Protein AF-A0A7Y0SJ26-F1 (afdb_monomer)

InterPro domains:
  IPR050389 LysR-type Transcriptional Regulators [PTHR30118] (1-77)

Solvent-accessible surface area (backbone atoms only — not comparable to full-atom values): 4965 Å² total; per-residue (Å²): 135,71,38,25,48,44,71,70,53,79,70,94,70,65,55,44,58,55,48,47,31,46,79,70,76,41,83,82,53,72,76,45,79,36,60,42,67,72,61,47,48,58,49,42,78,74,44,81,49,43,72,85,70,61,67,73,55,37,56,53,46,36,73,76,40,106,50,83,73,73,83,72,97,62,78,55,78,134

Radius of gyration: 12.16 Å; Cα contacts (8 Å, |Δi|>4): 86; chains: 1; bounding box: 26×22×31 Å

Organism: Vibrio parahaemol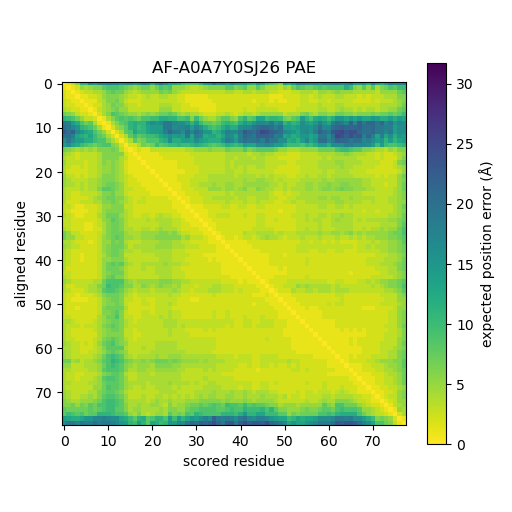yticus (NCBI:txid670)

Mean predicted aligned error: 4.71 Å

Secondary structure (DSSP, 8-state):
---EEEE-SSSS-THHHHHHHHHTT----EEEEESSHHHHHHHHTTSS-EE---HHHHHHHHHHSS------SS----

pLDDT: mean 86.69, std 10.66, range [52.84, 94.88]

Structure (mmCIF, N/CA/C/O backbone):
data_AF-A0A7Y0SJ26-F1
#
_entry.id   AF-A0A7Y0SJ26-F1
#
loop_
_atom_site.group_PDB
_atom_site.id
_atom_site.type_symbol
_atom_site.label_atom_id
_atom_site.label_alt_id
_atom_site.label_comp_id
_atom_site.label_asym_id
_atom_site.label_entity_id
_atom_site.label_seq_id
_atom_site.pdbx_PDB_ins_code
_atom_site.Cartn_x
_atom_site.Cartn_y
_atom_site.Cartn_z
_atom_site.occupancy
_atom_site.B_iso_or_equiv
_atom_site.auth_seq_id
_atom_site.auth_comp_id
_atom_site.auth_asym_id
_atom_site.auth_atom_id
_atom_site.pdbx_PDB_model_num
ATOM 1 N N . ALA A 1 1 ? -16.061 1.124 2.894 1.00 70.62 1 ALA A N 1
ATOM 2 C CA . ALA A 1 1 ? -14.876 1.440 2.068 1.00 70.62 1 ALA A CA 1
ATOM 3 C C . ALA A 1 1 ? -13.695 1.737 2.991 1.00 70.62 1 ALA A C 1
ATOM 5 O O . ALA A 1 1 ? -13.794 2.667 3.787 1.00 70.62 1 ALA A O 1
ATOM 6 N N . TYR A 1 2 ? -12.626 0.936 2.940 1.00 84.19 2 TYR A N 1
ATOM 7 C CA . TYR A 1 2 ? -11.437 1.127 3.780 1.00 84.19 2 TYR A CA 1
ATOM 8 C C . TYR A 1 2 ? -10.594 2.303 3.272 1.00 84.19 2 TYR A C 1
ATOM 10 O O . TYR A 1 2 ? -10.416 2.484 2.064 1.00 84.19 2 TYR A O 1
ATOM 18 N N . SER A 1 3 ? -10.111 3.143 4.190 1.00 91.81 3 SER A N 1
ATOM 19 C CA . SER A 1 3 ? -9.184 4.217 3.820 1.00 91.81 3 SER A CA 1
ATOM 20 C C . SER A 1 3 ? -7.800 3.656 3.543 1.00 91.81 3 SER A C 1
ATOM 22 O O . SER A 1 3 ? -7.439 2.597 4.048 1.00 91.81 3 SER A O 1
ATOM 24 N N . HIS A 1 4 ? -7.028 4.389 2.755 1.00 92.88 4 HIS A N 1
ATOM 25 C CA . HIS A 1 4 ? -5.714 3.970 2.316 1.00 92.88 4 HIS A CA 1
ATOM 26 C C . HIS A 1 4 ? -4.609 4.810 2.953 1.00 92.88 4 HIS A C 1
ATOM 28 O O . HIS A 1 4 ? -4.787 6.007 3.203 1.00 92.88 4 HIS A O 1
ATOM 34 N N . ILE A 1 5 ? -3.463 4.174 3.172 1.00 92.44 5 ILE A N 1
ATOM 35 C CA . ILE A 1 5 ? -2.196 4.825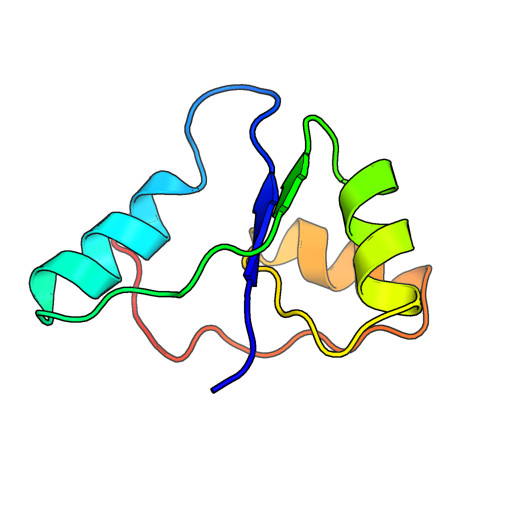 3.494 1.00 92.44 5 ILE A CA 1
ATOM 36 C C . ILE A 1 5 ? -1.405 4.962 2.192 1.00 92.44 5 ILE A C 1
ATOM 38 O O . ILE A 1 5 ? -1.301 4.004 1.422 1.00 92.44 5 ILE A O 1
ATOM 42 N N . LYS A 1 6 ? -0.861 6.154 1.945 1.00 90.31 6 LYS A N 1
ATOM 43 C CA . LYS A 1 6 ? 0.020 6.441 0.807 1.00 90.31 6 LYS A CA 1
ATOM 44 C C . LYS A 1 6 ? 1.435 6.703 1.305 1.00 90.31 6 LYS A C 1
ATOM 46 O O . LYS A 1 6 ? 1.621 7.476 2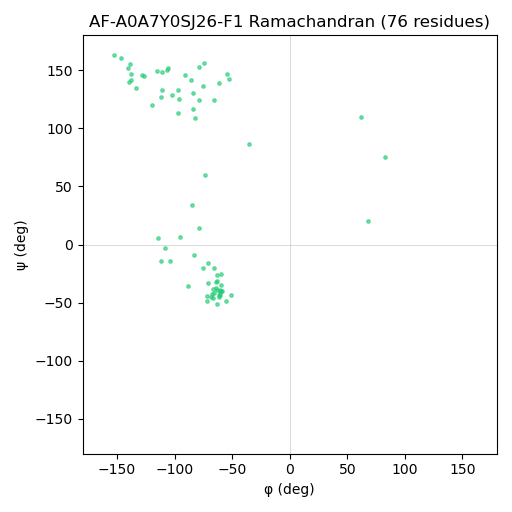.248 1.00 90.31 6 LYS A O 1
ATOM 51 N N . VAL A 1 7 ? 2.423 6.080 0.669 1.00 88.12 7 VAL A N 1
ATOM 52 C CA . VAL A 1 7 ? 3.835 6.318 0.985 1.00 88.12 7 VAL A CA 1
ATOM 53 C C . VAL A 1 7 ? 4.388 7.353 0.009 1.00 88.12 7 VAL A C 1
ATOM 55 O O . VAL A 1 7 ? 4.261 7.195 -1.200 1.00 88.12 7 VAL A O 1
ATOM 58 N N . THR A 1 8 ? 4.964 8.442 0.520 1.00 83.31 8 THR A N 1
ATOM 59 C CA . THR A 1 8 ? 5.403 9.594 -0.295 1.00 83.31 8 THR A CA 1
ATOM 60 C C . THR A 1 8 ? 6.923 9.730 -0.426 1.00 83.31 8 THR A C 1
ATOM 62 O O . THR A 1 8 ? 7.395 10.614 -1.139 1.00 83.31 8 THR A O 1
ATOM 65 N N . GLY A 1 9 ? 7.715 8.873 0.226 1.00 68.75 9 GLY A N 1
ATOM 66 C CA . GLY A 1 9 ? 9.175 8.918 0.125 1.00 68.75 9 GLY A CA 1
ATOM 67 C C . GLY A 1 9 ? 9.728 8.185 -1.092 1.00 68.75 9 GLY A C 1
ATOM 68 O O . GLY A 1 9 ? 9.431 7.014 -1.311 1.00 68.75 9 GLY A O 1
ATOM 69 N N . GLY A 1 10 ? 10.606 8.871 -1.829 1.00 60.12 10 GLY A N 1
ATOM 70 C CA . GLY A 1 10 ? 11.421 8.294 -2.897 1.00 60.12 10 GLY A CA 1
ATOM 71 C C . GLY A 1 10 ? 10.706 8.171 -4.240 1.00 60.12 10 GLY A C 1
ATOM 72 O O . GLY A 1 10 ? 10.396 7.059 -4.645 1.00 60.12 10 GLY A O 1
ATOM 73 N N . GLY A 1 11 ? 10.540 9.303 -4.939 1.00 53.66 11 GLY A N 1
ATOM 74 C CA . GLY A 1 11 ? 10.159 9.394 -6.356 1.00 53.66 11 GLY A CA 1
ATOM 75 C C . GLY A 1 11 ? 8.790 8.793 -6.669 1.00 53.66 11 GLY A C 1
ATOM 76 O O . GLY A 1 11 ? 8.631 7.583 -6.639 1.00 53.66 11 GLY A O 1
ATOM 77 N N . ASP A 1 12 ? 7.823 9.650 -6.986 1.00 52.84 12 ASP A N 1
ATOM 78 C CA . ASP A 1 12 ? 6.423 9.345 -7.312 1.00 52.84 12 ASP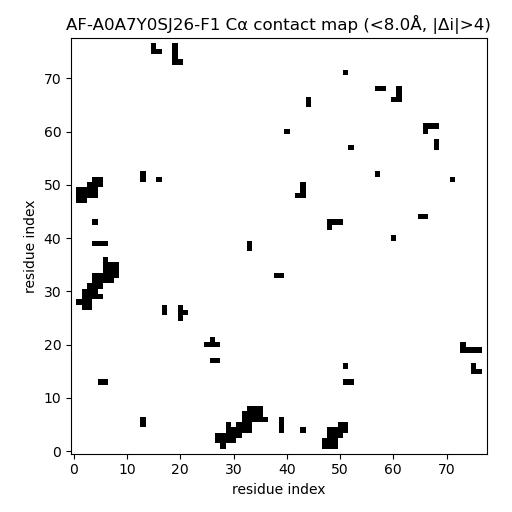 A CA 1
ATOM 79 C C . ASP A 1 12 ? 6.209 8.028 -8.104 1.00 52.84 12 ASP A C 1
ATOM 81 O O . ASP A 1 12 ? 6.199 8.011 -9.331 1.00 52.84 12 ASP A O 1
ATOM 85 N N . LY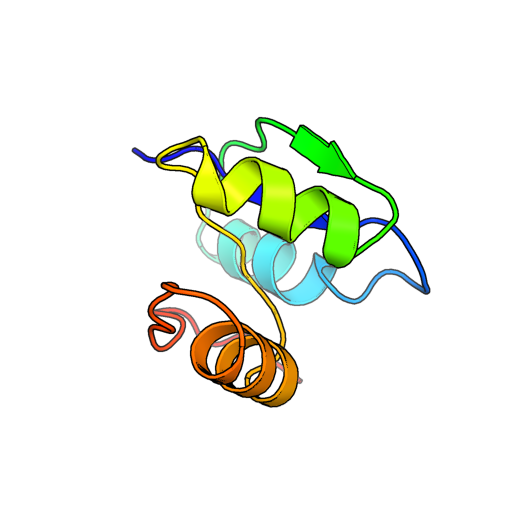S A 1 13 ? 6.082 6.901 -7.388 1.00 56.56 13 LYS A N 1
ATOM 86 C CA . LYS A 1 13 ? 5.877 5.546 -7.945 1.00 56.56 13 LYS A CA 1
ATOM 87 C C . LYS A 1 13 ? 4.489 4.983 -7.636 1.00 56.56 13 LYS A C 1
ATOM 89 O O . LYS A 1 13 ? 4.062 4.026 -8.272 1.00 56.56 13 LYS A O 1
ATOM 94 N N . ASP A 1 14 ? 3.768 5.598 -6.699 1.00 60.31 14 ASP A N 1
ATOM 95 C CA . ASP A 1 14 ? 2.393 5.226 -6.337 1.00 60.31 14 ASP A CA 1
ATOM 96 C C . ASP A 1 14 ? 1.338 5.850 -7.267 1.00 60.31 14 ASP A C 1
ATOM 98 O O . ASP A 1 14 ? 0.159 5.480 -7.214 1.00 60.31 14 ASP A O 1
ATOM 102 N N . SER A 1 15 ? 1.743 6.777 -8.140 1.00 68.44 15 SER A N 1
ATOM 103 C CA . SER A 1 15 ? 0.862 7.472 -9.081 1.00 68.44 15 SER A CA 1
ATOM 104 C C . SER A 1 15 ? 0.247 6.551 -10.138 1.00 68.44 15 SER A C 1
ATOM 106 O O . SER A 1 15 ? -0.824 6.868 -10.650 1.00 68.44 15 SER A O 1
ATOM 108 N N . ALA A 1 16 ? 0.823 5.373 -10.405 1.00 80.94 16 ALA A N 1
ATOM 109 C CA . ALA A 1 16 ? 0.246 4.402 -11.339 1.00 80.94 16 ALA A CA 1
ATOM 110 C C . ALA A 1 16 ? -1.113 3.850 -10.865 1.00 80.94 16 ALA A C 1
ATOM 112 O O . ALA A 1 16 ? -2.028 3.684 -11.668 1.00 80.94 16 ALA A O 1
ATOM 113 N N . THR A 1 17 ? -1.278 3.617 -9.556 1.00 86.75 17 THR A N 1
ATOM 114 C CA . THR A 1 17 ? -2.555 3.127 -9.003 1.00 86.75 17 THR A CA 1
ATOM 115 C C . THR A 1 17 ? -3.615 4.221 -9.030 1.00 86.75 17 THR A C 1
ATOM 117 O O . THR A 1 17 ? -4.748 3.971 -9.432 1.00 86.75 17 THR A O 1
ATOM 120 N N . ASP A 1 18 ? -3.246 5.439 -8.623 1.00 87.56 18 ASP A N 1
ATOM 121 C CA . ASP A 1 18 ? -4.156 6.590 -8.643 1.00 87.56 18 ASP A CA 1
ATOM 122 C C . ASP A 1 18 ? -4.593 6.923 -10.082 1.00 87.56 18 ASP A C 1
ATOM 124 O O . ASP A 1 18 ? -5.772 7.181 -10.316 1.00 87.56 18 ASP A O 1
ATOM 128 N N . ARG A 1 19 ? -3.675 6.830 -11.057 1.00 87.56 19 ARG A N 1
ATOM 129 C CA . ARG A 1 19 ? -3.965 7.008 -12.489 1.00 87.56 19 ARG A CA 1
ATOM 130 C C . ARG A 1 19 ? -4.930 5.946 -13.015 1.00 87.56 19 ARG A C 1
ATOM 132 O O . ARG A 1 19 ? -5.965 6.303 -13.565 1.00 87.56 19 ARG A O 1
ATOM 139 N N . ALA A 1 20 ? -4.645 4.666 -12.775 1.00 89.12 20 ALA A N 1
ATOM 140 C CA . ALA A 1 20 ? -5.501 3.563 -13.221 1.00 89.12 20 ALA A CA 1
ATOM 141 C C . ALA A 1 20 ? -6.903 3.592 -12.578 1.00 89.12 20 ALA A C 1
ATOM 143 O O . ALA A 1 20 ? -7.889 3.181 -13.191 1.00 89.12 20 ALA A O 1
ATOM 144 N N . LEU A 1 21 ? -7.019 4.083 -11.337 1.00 90.00 21 LEU A N 1
ATOM 145 C CA . LEU A 1 21 ? -8.319 4.358 -10.720 1.00 90.00 21 LEU A CA 1
ATOM 146 C C . LEU A 1 21 ? -9.021 5.535 -11.413 1.00 90.00 21 LEU A C 1
ATOM 148 O O . LEU A 1 21 ? -10.200 5.417 -11.751 1.00 90.00 21 LEU A O 1
ATOM 152 N N . GLY A 1 22 ? -8.296 6.625 -11.680 1.00 90.31 22 GLY A N 1
ATOM 153 C CA . GLY A 1 22 ? -8.815 7.812 -12.362 1.00 90.31 22 GLY A CA 1
ATOM 154 C C . GLY A 1 22 ? -9.346 7.530 -13.770 1.00 90.31 22 GLY A C 1
ATOM 155 O O . GLY A 1 22 ? -10.425 8.006 -14.114 1.00 90.31 22 GLY A O 1
ATOM 1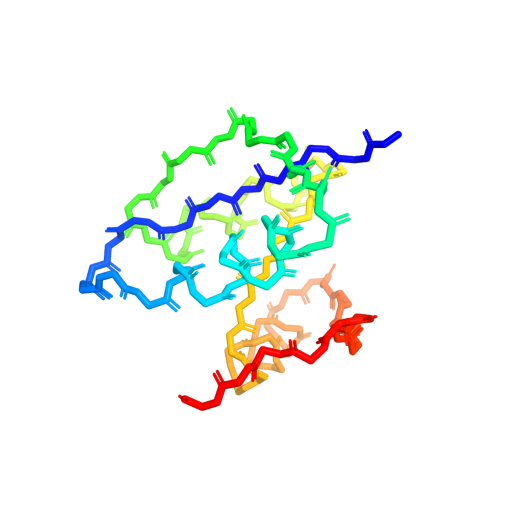56 N N . GLU A 1 23 ? -8.665 6.684 -14.546 1.00 90.19 23 GLU A N 1
ATOM 157 C CA . GLU A 1 23 ? -9.121 6.216 -15.870 1.00 90.19 23 GLU A CA 1
ATOM 158 C C . GLU A 1 23 ? -10.468 5.478 -15.813 1.00 90.19 23 GLU A C 1
ATOM 160 O O . GLU A 1 23 ? -11.225 5.474 -16.782 1.00 90.19 23 GLU A O 1
ATOM 165 N N . LYS A 1 24 ? -10.805 4.891 -14.659 1.00 89.56 24 LYS A N 1
ATOM 166 C CA . LYS A 1 24 ? -12.089 4.221 -14.402 1.00 89.56 24 LYS A CA 1
ATOM 167 C C . LYS A 1 24 ? -13.117 5.126 -13.713 1.00 89.56 24 LYS A C 1
ATOM 169 O O . LYS A 1 24 ? -14.169 4.637 -13.306 1.00 89.56 24 LYS A O 1
ATOM 174 N N . GLY A 1 25 ? -12.822 6.416 -13.536 1.00 92.69 25 GLY A N 1
ATOM 175 C CA . GLY A 1 25 ? -13.670 7.350 -12.787 1.00 92.69 25 GLY A CA 1
ATOM 176 C C . GLY A 1 25 ? -13.733 7.057 -11.283 1.00 92.69 25 GLY A C 1
ATOM 177 O O . GLY A 1 25 ? -14.673 7.476 -10.609 1.00 92.69 25 GLY A O 1
ATOM 178 N N . LEU A 1 26 ? -12.760 6.311 -10.751 1.00 91.50 26 LEU A N 1
ATOM 179 C CA . LEU A 1 26 ? -12.679 5.925 -9.347 1.00 91.50 26 LEU A CA 1
ATOM 180 C C . LEU A 1 26 ? -11.595 6.726 -8.624 1.00 91.50 26 LEU A C 1
ATOM 182 O O . LEU A 1 26 ? -10.578 7.111 -9.193 1.00 91.50 26 LEU A O 1
ATOM 186 N N . ALA A 1 27 ? -11.786 6.917 -7.322 1.00 90.62 27 ALA A N 1
ATOM 187 C CA . ALA A 1 27 ? -10.781 7.488 -6.439 1.00 90.62 27 ALA A CA 1
ATOM 188 C C . ALA A 1 27 ? -10.749 6.711 -5.122 1.00 90.62 27 ALA A C 1
ATOM 190 O O . ALA A 1 27 ? -11.788 6.305 -4.593 1.00 90.62 27 ALA A O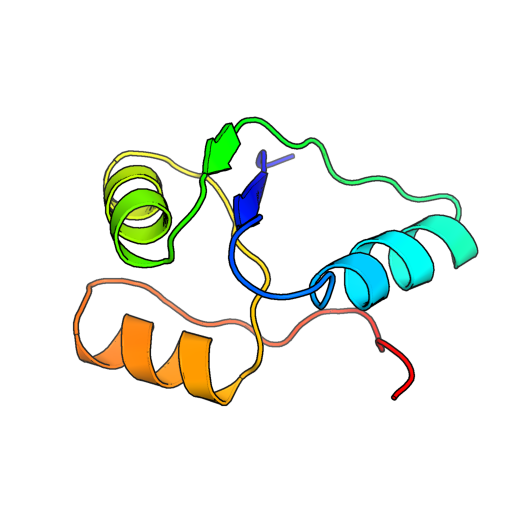 1
ATOM 191 N N . ARG A 1 28 ? -9.550 6.513 -4.570 1.00 90.19 28 ARG A N 1
ATOM 192 C CA . ARG A 1 28 ? -9.380 5.946 -3.227 1.00 90.19 28 ARG A CA 1
ATOM 193 C C . ARG A 1 28 ? -9.344 7.056 -2.180 1.00 90.19 28 ARG A C 1
ATOM 195 O O . ARG A 1 28 ? -8.801 8.132 -2.409 1.00 90.19 28 ARG A O 1
ATOM 202 N N . ARG A 1 29 ? -9.885 6.777 -0.993 1.00 93.00 29 ARG A N 1
ATOM 203 C CA . ARG A 1 29 ? -9.819 7.699 0.148 1.00 93.00 29 ARG A CA 1
ATOM 204 C C . ARG A 1 29 ? -8.479 7.544 0.861 1.00 93.00 29 ARG A C 1
ATOM 206 O O . ARG A 1 29 ? -8.278 6.534 1.531 1.00 93.00 29 ARG A O 1
ATOM 213 N N . ILE A 1 30 ? -7.595 8.532 0.753 1.00 92.25 30 ILE A N 1
ATOM 214 C CA . ILE A 1 30 ? -6.321 8.558 1.486 1.00 92.25 30 ILE A CA 1
ATOM 215 C C . ILE A 1 30 ? -6.561 9.119 2.892 1.00 92.25 30 ILE A C 1
ATOM 217 O O . ILE A 1 30 ? -6.971 10.268 3.024 1.00 92.25 30 ILE A O 1
ATOM 221 N N . ALA A 1 31 ? -6.329 8.316 3.932 1.00 92.50 31 ALA A N 1
ATOM 222 C CA . ALA A 1 31 ? -6.400 8.778 5.324 1.00 92.50 31 ALA A CA 1
ATOM 223 C C . ALA A 1 31 ? -5.063 9.343 5.812 1.00 92.50 31 ALA A C 1
ATOM 225 O O . ALA A 1 31 ? -5.046 10.294 6.586 1.00 92.50 31 ALA A O 1
ATOM 226 N N . LEU A 1 32 ? -3.949 8.754 5.366 1.00 91.00 32 LEU A N 1
ATOM 227 C CA . LEU A 1 32 ? -2.611 9.086 5.844 1.00 91.00 32 LEU A CA 1
ATOM 228 C C . LEU A 1 32 ? -1.615 9.101 4.687 1.00 91.00 32 LEU A C 1
ATOM 230 O O . LEU A 1 32 ? -1.647 8.234 3.811 1.00 91.00 32 LEU A O 1
ATOM 234 N N . GLN A 1 33 ? -0.709 10.074 4.724 1.00 91.25 33 GLN A N 1
ATOM 235 C CA . GLN A 1 33 ? 0.455 10.147 3.850 1.00 91.25 33 GLN A CA 1
ATOM 236 C C . GLN A 1 33 ? 1.702 10.119 4.723 1.00 91.25 33 GLN A C 1
ATOM 238 O O . GLN A 1 33 ? 1.862 10.971 5.595 1.00 91.25 33 GLN A O 1
ATOM 243 N N . VAL A 1 34 ? 2.560 9.125 4.519 1.00 89.75 34 VAL A N 1
ATOM 244 C CA . VAL A 1 34 ? 3.748 8.911 5.353 1.00 89.75 34 VAL A CA 1
ATOM 245 C C . VAL A 1 34 ? 5.000 8.792 4.489 1.00 89.75 34 VAL A C 1
ATOM 247 O O . VAL A 1 34 ? 4.938 8.249 3.388 1.00 89.75 34 VAL A O 1
ATOM 250 N N . PRO A 1 35 ? 6.161 9.264 4.964 1.00 87.00 35 PRO A N 1
ATOM 251 C CA . PRO A 1 35 ? 7.357 9.314 4.131 1.00 87.00 35 PRO A CA 1
ATOM 252 C C . PRO A 1 35 ? 8.021 7.945 3.931 1.00 87.00 35 PRO A C 1
ATOM 254 O O . PRO A 1 35 ? 8.774 7.782 2.983 1.00 87.00 35 PRO A O 1
ATOM 257 N N . PHE A 1 36 ? 7.768 6.947 4.785 1.00 86.25 36 PHE A N 1
ATOM 258 C CA . PHE A 1 36 ? 8.497 5.673 4.747 1.00 86.25 36 PHE A CA 1
ATOM 259 C C . PHE A 1 36 ? 7.586 4.469 4.997 1.00 86.25 36 PHE A C 1
ATOM 261 O O . PHE A 1 36 ? 6.606 4.562 5.738 1.00 86.25 36 PHE A O 1
ATOM 268 N N . PHE A 1 37 ? 7.960 3.310 4.442 1.00 88.44 37 PHE A N 1
ATOM 269 C CA . PHE A 1 37 ? 7.231 2.051 4.640 1.00 88.44 37 PHE A CA 1
ATOM 270 C C . PHE A 1 37 ? 7.156 1.624 6.106 1.00 88.44 37 PHE A C 1
ATOM 272 O O . PHE A 1 37 ? 6.135 1.097 6.525 1.00 88.44 37 PHE A O 1
ATOM 279 N N . THR A 1 38 ? 8.188 1.885 6.909 1.00 89.19 38 THR A N 1
ATOM 280 C CA . THR A 1 38 ? 8.183 1.559 8.345 1.00 89.19 38 THR A CA 1
ATOM 281 C C . THR A 1 38 ? 7.064 2.284 9.094 1.00 89.19 38 THR A C 1
ATOM 283 O O . THR A 1 38 ? 6.342 1.668 9.873 1.00 89.19 38 THR A O 1
ATOM 286 N N . ALA A 1 39 ? 6.858 3.572 8.808 1.00 90.94 39 ALA A N 1
ATOM 287 C CA . ALA A 1 39 ? 5.742 4.334 9.363 1.00 90.94 39 ALA A CA 1
ATOM 288 C C . ALA A 1 39 ? 4.391 3.799 8.858 1.00 90.94 39 ALA A C 1
ATOM 290 O O . ALA A 1 39 ? 3.461 3.642 9.646 1.00 90.94 39 ALA A O 1
ATOM 291 N N . ALA A 1 40 ? 4.300 3.458 7.568 1.00 92.25 40 ALA A N 1
ATOM 292 C CA . ALA A 1 40 ? 3.082 2.899 6.985 1.00 92.25 40 ALA A CA 1
ATOM 293 C C . ALA A 1 40 ? 2.684 1.563 7.627 1.00 92.25 40 ALA A C 1
ATOM 295 O O . ALA A 1 40 ? 1.518 1.370 7.959 1.00 92.25 40 ALA A O 1
ATOM 296 N N . VAL A 1 41 ? 3.651 0.671 7.857 1.00 93.31 41 VAL A N 1
ATOM 297 C CA . VAL A 1 41 ? 3.435 -0.627 8.511 1.00 93.31 41 VAL A CA 1
ATOM 298 C C . VAL A 1 41 ? 2.906 -0.446 9.928 1.00 93.31 41 VAL A C 1
ATOM 300 O O . VAL A 1 41 ? 1.931 -1.097 10.289 1.00 93.31 41 VAL A O 1
ATOM 303 N N . ASN A 1 42 ? 3.479 0.470 10.713 1.00 93.06 42 ASN A N 1
ATOM 304 C CA . ASN A 1 42 ? 2.984 0.738 12.066 1.00 93.06 42 ASN A CA 1
ATOM 305 C C . ASN A 1 42 ? 1.517 1.189 12.059 1.00 93.06 42 ASN A C 1
ATOM 307 O O . ASN A 1 42 ? 0.740 0.748 12.901 1.00 93.06 42 ASN A O 1
ATOM 311 N N . CYS A 1 43 ? 1.122 2.017 11.088 1.00 93.00 43 CYS A N 1
ATOM 312 C CA . CYS A 1 43 ? -0.276 2.404 10.920 1.00 93.00 43 CYS A CA 1
ATOM 313 C C . CYS A 1 43 ? -1.158 1.222 10.481 1.00 93.00 43 CYS A C 1
ATOM 315 O O . CYS A 1 43 ? -2.244 1.052 11.029 1.00 93.00 43 CYS A O 1
ATOM 317 N N . LEU A 1 44 ? -0.703 0.388 9.538 1.00 93.69 44 LEU A N 1
ATOM 318 C CA . LEU A 1 44 ? -1.437 -0.803 9.077 1.00 93.69 44 LEU A CA 1
ATOM 319 C C . LEU A 1 44 ? -1.691 -1.806 10.206 1.00 93.69 44 LEU A C 1
ATOM 321 O O . LEU A 1 44 ? -2.767 -2.377 10.286 1.00 93.69 44 LEU A O 1
ATOM 325 N N . LEU A 1 45 ? -0.726 -2.000 11.103 1.00 94.44 45 LEU A N 1
ATOM 326 C CA . LEU A 1 45 ? -0.869 -2.927 12.229 1.00 94.44 45 LEU A CA 1
ATOM 327 C C . LEU A 1 45 ? -1.853 -2.441 13.302 1.00 94.44 45 LEU A C 1
ATOM 329 O O . LEU A 1 45 ? -2.264 -3.228 14.149 1.00 94.44 45 LEU A O 1
ATOM 333 N N . GLN A 1 46 ? -2.212 -1.157 13.288 1.00 93.56 46 GLN A N 1
ATOM 334 C CA . GLN A 1 46 ? -3.081 -0.527 14.285 1.00 93.56 46 GLN A CA 1
ATOM 335 C C . GLN A 1 46 ? -4.424 -0.064 13.701 1.00 93.56 46 GLN A C 1
ATOM 337 O O . GLN A 1 46 ? -5.188 0.614 14.387 1.00 93.56 46 GLN A O 1
ATOM 342 N N . SER A 1 47 ? -4.716 -0.370 12.434 1.00 92.19 47 SER A N 1
ATOM 343 C CA . SER A 1 47 ? -5.919 0.114 11.754 1.00 92.19 47 SER A CA 1
ATOM 344 C C . SER A 1 47 ? -6.374 -0.833 10.652 1.00 92.19 47 SER A C 1
ATOM 346 O O . SER A 1 47 ? -5.592 -1.611 10.124 1.00 92.19 47 SER A O 1
ATOM 348 N N . ASP A 1 48 ? -7.620 -0.682 10.212 1.00 92.00 48 ASP A N 1
ATOM 349 C CA . ASP A 1 48 ? -8.132 -1.379 9.026 1.00 92.00 48 ASP A CA 1
ATOM 350 C C . ASP A 1 48 ? -7.799 -0.624 7.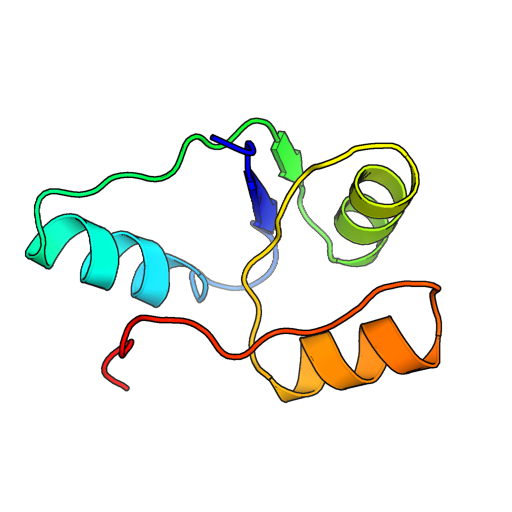726 1.00 92.00 48 ASP A C 1
ATOM 352 O O . ASP A 1 48 ? -8.604 -0.539 6.794 1.00 92.00 48 ASP A O 1
ATOM 356 N N . HIS A 1 49 ? -6.648 0.046 7.670 1.00 94.88 49 HIS A N 1
ATOM 357 C CA . HIS A 1 49 ? -6.229 0.737 6.458 1.00 94.88 49 HIS A CA 1
ATOM 358 C C . HIS A 1 49 ? -5.655 -0.230 5.427 1.00 94.88 49 HIS A C 1
ATOM 360 O O . HIS A 1 49 ? -5.108 -1.279 5.749 1.00 94.88 49 HIS A O 1
ATOM 366 N N . LEU A 1 50 ? -5.766 0.157 4.159 1.00 93.75 50 LEU A N 1
ATOM 367 C CA . LEU A 1 50 ? -5.157 -0.562 3.047 1.00 93.75 50 LEU A CA 1
ATOM 368 C C . LEU A 1 50 ? -3.957 0.212 2.510 1.00 93.75 50 LEU A C 1
ATOM 370 O O . LEU A 1 50 ? -3.921 1.440 2.533 1.00 93.75 50 LEU A O 1
ATOM 374 N N . MET A 1 51 ? -2.977 -0.501 1.978 1.00 92.75 51 MET A N 1
ATOM 375 C CA . MET A 1 51 ? -1.828 0.102 1.312 1.00 92.75 51 MET A CA 1
ATOM 376 C C . MET A 1 51 ? -1.588 -0.636 0.002 1.00 92.75 51 MET A C 1
ATOM 378 O O . MET A 1 51 ? -1.622 -1.863 -0.037 1.00 92.75 51 MET A O 1
ATOM 382 N N . VAL A 1 52 ? -1.354 0.117 -1.071 1.00 91.44 52 VAL A N 1
ATOM 383 C CA . VAL A 1 52 ? -0.958 -0.446 -2.365 1.00 91.44 52 VAL A CA 1
ATOM 384 C C . VAL A 1 52 ? 0.535 -0.232 -2.518 1.00 91.44 52 VAL A C 1
ATOM 386 O O . VAL A 1 52 ? 1.005 0.880 -2.315 1.00 91.44 52 VAL A O 1
ATOM 389 N N . VAL A 1 53 ? 1.264 -1.300 -2.834 1.00 89.25 53 VAL A N 1
ATOM 390 C CA . VAL A 1 53 ? 2.718 -1.292 -3.022 1.00 89.25 53 VAL A CA 1
ATOM 391 C C . VAL A 1 53 ? 3.113 -2.302 -4.101 1.00 89.25 53 VAL A C 1
ATOM 393 O O . VAL A 1 53 ? 2.358 -3.243 -4.364 1.00 89.25 53 VAL A O 1
ATOM 396 N N . PRO A 1 54 ? 4.311 -2.181 -4.698 1.00 87.94 54 PRO A N 1
ATOM 397 C CA . PRO A 1 54 ? 4.865 -3.222 -5.554 1.00 87.94 54 PRO A CA 1
ATOM 398 C C . PRO A 1 54 ? 4.893 -4.600 -4.875 1.00 87.94 54 PRO A C 1
ATOM 400 O O . PRO A 1 54 ? 5.225 -4.722 -3.694 1.00 87.94 54 PRO A O 1
ATOM 403 N N . LYS A 1 55 ? 4.628 -5.661 -5.651 1.00 89.44 55 LYS A N 1
ATOM 404 C CA . LYS A 1 55 ? 4.493 -7.045 -5.153 1.00 89.44 55 LYS A CA 1
ATOM 405 C C . LYS A 1 55 ? 5.658 -7.508 -4.271 1.00 89.44 55 LYS A C 1
ATOM 407 O O . LYS A 1 55 ? 5.436 -8.121 -3.235 1.00 89.44 55 LYS A O 1
ATOM 412 N N . HIS A 1 56 ? 6.899 -7.208 -4.655 1.00 89.00 56 HIS A N 1
ATOM 413 C CA . HIS A 1 56 ? 8.075 -7.616 -3.878 1.00 89.00 56 HIS A CA 1
ATOM 414 C C . HIS A 1 56 ? 8.119 -6.964 -2.484 1.00 89.00 56 HIS A C 1
ATOM 416 O O . HIS A 1 56 ? 8.576 -7.597 -1.536 1.00 89.00 56 HIS A O 1
ATOM 422 N N . ILE A 1 57 ? 7.601 -5.737 -2.343 1.00 89.75 57 ILE A N 1
ATOM 423 C CA . ILE A 1 57 ? 7.471 -5.055 -1.051 1.00 89.75 57 ILE A CA 1
ATOM 424 C C . ILE A 1 57 ? 6.364 -5.715 -0.232 1.00 89.75 57 ILE A C 1
ATOM 426 O O . ILE A 1 57 ? 6.613 -6.069 0.915 1.00 89.75 57 ILE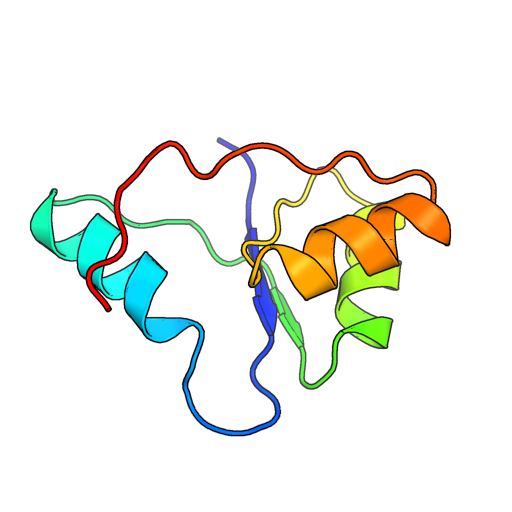 A O 1
ATOM 430 N N . ALA A 1 58 ? 5.184 -5.945 -0.819 1.00 92.06 58 ALA A N 1
ATOM 431 C CA . ALA A 1 58 ? 4.059 -6.586 -0.129 1.00 92.06 58 ALA A CA 1
ATOM 432 C C . ALA A 1 58 ? 4.450 -7.954 0.455 1.00 92.06 58 ALA A C 1
ATOM 434 O O . ALA A 1 58 ? 4.271 -8.194 1.647 1.00 92.06 58 ALA A O 1
ATOM 435 N N . VAL A 1 59 ? 5.094 -8.798 -0.360 1.00 92.75 59 VAL A N 1
ATOM 436 C CA . VAL A 1 59 ? 5.596 -10.116 0.059 1.00 92.75 59 VAL A CA 1
ATOM 437 C C . VAL A 1 59 ? 6.629 -9.990 1.180 1.00 92.75 59 VAL A C 1
ATOM 439 O O . VAL A 1 59 ? 6.621 -10.781 2.119 1.00 92.75 59 VAL A O 1
ATOM 442 N N . ASN A 1 60 ? 7.535 -9.012 1.108 1.00 92.31 60 ASN A N 1
ATOM 443 C CA . ASN A 1 60 ? 8.517 -8.801 2.170 1.00 92.31 60 ASN A CA 1
ATOM 444 C C . ASN A 1 60 ? 7.862 -8.332 3.479 1.00 92.31 60 ASN A C 1
ATOM 446 O O . ASN A 1 60 ? 8.267 -8.763 4.555 1.00 92.31 60 ASN A O 1
ATOM 450 N N . LEU A 1 61 ? 6.848 -7.472 3.403 1.00 92.00 61 LEU A N 1
ATOM 451 C CA . LEU A 1 61 ? 6.116 -7.008 4.579 1.00 92.00 61 LEU A CA 1
ATOM 452 C C . LEU A 1 61 ? 5.317 -8.142 5.232 1.00 92.00 61 LEU A C 1
ATOM 454 O O . LEU A 1 61 ? 5.433 -8.325 6.440 1.00 92.00 61 LEU A O 1
ATOM 458 N N . ALA A 1 62 ? 4.596 -8.945 4.448 1.00 93.69 62 ALA A N 1
ATOM 459 C CA . ALA A 1 62 ? 3.825 -10.091 4.939 1.00 93.69 62 ALA A CA 1
ATOM 460 C C . ALA A 1 62 ? 4.699 -11.187 5.581 1.00 93.69 62 ALA A C 1
ATOM 462 O O . ALA A 1 62 ? 4.247 -11.918 6.456 1.00 93.69 62 ALA A O 1
ATOM 463 N N . LYS A 1 63 ? 5.976 -11.294 5.189 1.00 94.44 63 LYS A N 1
ATOM 464 C CA . LYS A 1 63 ? 6.936 -12.202 5.842 1.00 94.44 63 LYS A CA 1
ATOM 465 C C . LYS A 1 63 ? 7.347 -11.747 7.242 1.00 94.44 63 LYS A C 1
ATOM 467 O O . LYS A 1 63 ? 7.651 -12.589 8.079 1.00 94.44 63 LYS A O 1
ATOM 472 N N . ASN A 1 64 ? 7.417 -10.436 7.471 1.00 93.62 64 ASN A N 1
ATOM 473 C CA . ASN A 1 64 ? 7.982 -9.853 8.693 1.00 93.62 64 ASN A CA 1
ATOM 474 C C . ASN A 1 64 ? 6.914 -9.333 9.668 1.00 93.62 64 ASN A C 1
ATOM 476 O O . ASN A 1 64 ? 7.219 -9.045 10.824 1.00 93.62 64 ASN A O 1
ATOM 480 N N . HIS A 1 65 ? 5.671 -9.200 9.213 1.00 93.69 65 HIS A N 1
ATOM 481 C CA . HIS A 1 65 ? 4.557 -8.630 9.962 1.00 93.69 65 HIS A CA 1
ATOM 482 C C . HIS A 1 65 ? 3.288 -9.458 9.723 1.00 93.69 65 HIS A C 1
ATOM 484 O O . HIS A 1 65 ? 3.177 -10.077 8.667 1.00 93.69 65 HIS A O 1
ATOM 490 N N . PRO A 1 66 ? 2.307 -9.448 10.647 1.00 94.69 66 PRO A N 1
ATOM 491 C CA . PRO A 1 66 ? 1.024 -10.137 10.479 1.00 94.69 66 PRO A CA 1
ATOM 492 C C . PRO A 1 66 ? 0.118 -9.392 9.481 1.00 94.69 66 PRO A C 1
ATOM 494 O O . PRO A 1 66 ? -0.963 -8.918 9.817 1.00 94.69 66 PRO A O 1
ATOM 497 N N . LEU A 1 67 ? 0.597 -9.250 8.249 1.00 94.75 67 LEU A N 1
ATOM 498 C CA . LEU A 1 67 ? -0.077 -8.607 7.132 1.00 94.75 67 LEU A CA 1
ATOM 499 C C . LEU A 1 67 ? -0.347 -9.652 6.053 1.00 94.75 67 LEU A C 1
ATOM 501 O O . LEU A 1 67 ? 0.428 -10.588 5.869 1.00 94.75 67 LEU A O 1
ATOM 505 N N . VAL A 1 68 ? -1.431 -9.456 5.313 1.00 94.12 68 VAL A N 1
ATOM 506 C CA . VAL A 1 68 ? -1.783 -10.286 4.161 1.00 94.12 68 VAL A CA 1
ATOM 507 C C . VAL A 1 68 ? -1.642 -9.435 2.910 1.00 94.12 68 VAL A C 1
ATOM 509 O O . VAL A 1 68 ? -2.215 -8.347 2.838 1.00 94.12 68 VAL A O 1
ATOM 512 N N . ASP A 1 69 ? -0.883 -9.915 1.925 1.00 93.31 69 ASP A N 1
ATOM 513 C CA . ASP A 1 69 ? -0.884 -9.315 0.598 1.00 93.31 69 ASP A CA 1
ATOM 514 C C . ASP A 1 69 ? -2.011 -9.899 -0.259 1.00 93.31 69 ASP A C 1
ATOM 516 O O . ASP A 1 69 ? -2.334 -11.084 -0.198 1.00 93.31 69 ASP A O 1
ATOM 520 N N . LEU A 1 70 ? -2.632 -9.034 -1.057 1.00 92.00 70 LEU A N 1
ATOM 521 C CA . LEU A 1 70 ? -3.688 -9.397 -1.991 1.00 92.00 70 LEU A CA 1
ATOM 522 C C . LEU A 1 70 ? -3.310 -8.892 -3.385 1.00 92.00 70 LEU A C 1
ATOM 524 O O . LEU A 1 70 ? -2.709 -7.818 -3.504 1.00 92.00 70 LEU A O 1
ATOM 528 N N . PRO A 1 71 ? -3.662 -9.630 -4.453 1.00 90.62 71 PRO A N 1
ATOM 529 C CA . PRO A 1 71 ? -3.458 -9.144 -5.806 1.00 90.62 71 PRO A CA 1
ATOM 530 C C . PRO A 1 71 ? -4.269 -7.865 -6.023 1.00 90.62 71 PRO A C 1
ATOM 532 O O . PRO A 1 71 ? -5.425 -7.761 -5.606 1.00 90.62 71 PRO A O 1
ATOM 535 N N . LEU A 1 72 ? -3.663 -6.893 -6.701 1.00 88.94 72 LEU A N 1
ATOM 536 C CA . LEU A 1 72 ? -4.345 -5.655 -7.043 1.00 88.94 72 LEU A CA 1
ATOM 537 C C . LEU A 1 72 ? -5.488 -5.971 -8.033 1.00 88.94 72 LEU A C 1
ATOM 539 O O . LEU A 1 72 ? -5.220 -6.538 -9.092 1.00 88.94 72 LEU A O 1
ATOM 543 N N . PRO A 1 73 ? -6.752 -5.602 -7.743 1.00 87.44 73 PRO A N 1
ATOM 544 C CA . PRO A 1 73 ? -7.900 -5.932 -8.597 1.00 87.44 73 PRO A CA 1
ATOM 545 C C . PRO A 1 73 ? -8.013 -5.019 -9.831 1.00 87.44 73 PRO A C 1
ATOM 547 O O . PRO A 1 73 ? -9.055 -4.954 -10.484 1.00 87.44 73 PRO A O 1
ATOM 550 N N . LEU A 1 74 ? -6.958 -4.269 -10.141 1.00 85.12 74 LEU A N 1
ATOM 551 C CA . LEU A 1 74 ? -6.861 -3.407 -11.305 1.00 85.12 74 LEU A CA 1
ATOM 552 C C . LEU A 1 74 ? -5.473 -3.544 -11.926 1.00 85.12 74 LEU A C 1
ATOM 554 O O . LEU A 1 74 ? -4.481 -3.740 -11.228 1.00 85.12 74 LEU A O 1
ATOM 558 N N . SER A 1 75 ? -5.427 -3.429 -13.249 1.00 82.81 75 SER A N 1
ATOM 559 C CA . SER A 1 75 ? -4.173 -3.374 -13.982 1.00 82.81 75 SER A CA 1
ATOM 560 C C . SER A 1 75 ? -3.616 -1.962 -13.864 1.00 82.81 75 SER A C 1
ATOM 562 O O . SER A 1 75 ? -4.305 -1.000 -14.192 1.00 82.81 75 SER A O 1
ATOM 564 N N . THR A 1 76 ? -2.389 -1.840 -13.381 1.00 77.56 76 THR A N 1
ATOM 565 C CA . THR A 1 76 ? -1.598 -0.618 -13.506 1.00 77.56 76 THR A CA 1
ATOM 566 C C . THR A 1 76 ? -0.692 -0.827 -14.707 1.00 77.56 76 THR A C 1
ATOM 568 O O . THR A 1 76 ? 0.134 -1.741 -14.675 1.00 77.56 76 THR A O 1
ATOM 571 N N . GLU A 1 77 ? -0.894 -0.073 -15.788 1.00 63.16 77 GLU A N 1
ATOM 572 C CA . GLU A 1 77 ? 0.026 -0.113 -16.931 1.00 63.16 77 GLU A CA 1
ATOM 573 C C . GLU A 1 77 ? 1.474 0.169 -16.474 1.00 63.16 77 GLU A C 1
ATOM 575 O O . GLU A 1 77 ? 1.655 0.906 -15.494 1.00 63.16 77 GLU A O 1
ATOM 580 N N . PRO A 1 78 ? 2.481 -0.451 -17.123 1.00 53.84 78 PRO A N 1
ATOM 581 C CA . PRO A 1 78 ? 3.894 -0.278 -16.781 1.00 53.84 78 PRO A CA 1
ATOM 582 C C . PRO A 1 78 ? 4.396 1.165 -16.931 1.00 53.84 78 PRO A C 1
ATOM 584 O O . PRO A 1 78 ? 3.898 1.898 -17.814 1.00 53.84 78 PRO A O 1
#

Nearest PDB structures (foldseek):
  2uyf-assembly1_A-2  TM=7.808E-01  e=1.914E-02  Burkholderia cepacia
  5ae5-assembly1_A-2  TM=7.353E-01  e=1.466E-02  Burkholderia cepacia
  5ae5-assembly1_B-2  TM=7.122E-01  e=2.046E-02  Burkholderia cepacia
  5ae4-assembly1_B  TM=7.186E-01  e=2.187E-02  Burkholderia cepacia
  2uye-assembly1_B  TM=7.755E-01  e=4.555E-02  Burkholderia cepacia

Foldseek 3Di:
DAAAEAADADDPPVVLVQVQQVVVVHHGHHPYYHPDPVVVLVVVVVDVHHYDDPPVVQVVSVVVDVDDDDPDPTDRDD

Sequence (78 aa):
AYSHIKVTGGGDKDSATDRALGEKGLARRIALQVPFFTAAVNCLLQSDHLMVVPKHIAVNLAKNHPLVDLPLPLSTEP